Protein AF-A0A3B9Y5R6-F1 (afdb_monomer_lite)

Sequence (104 aa):
KRDHSPDLDHIASVRCGVLTGGRGLIADPIEQKRHANNSVEAQFSMPFGAAVALVTGHAGLSVFTEAWLQNADVRRLMQKVECYSSPELDDHYPAEWRASASIV

Foldseek 3Di:
DDPDQDDLVPFQAKEKEFAPVLCCQAPPPPVQLLQQDALVSLVRHPLLQVQQCNVPVDGDSVCSDPCSNPDPSSSVSSVRYHYDYDCVQHVCPPVDGDMDMDTD

pLDDT: mean 94.69, std 6.48, range [51.78, 98.44]

Radius of gyration: 13.37 Å; chains: 1; bounding box: 30×27×35 Å

Structure (mmCIF, N/CA/C/O backbone):
data_AF-A0A3B9Y5R6-F1
#
_entry.id   AF-A0A3B9Y5R6-F1
#
loop_
_atom_site.group_PDB
_atom_site.id
_atom_site.type_symbol
_atom_site.label_atom_id
_atom_site.label_alt_id
_atom_site.label_comp_id
_atom_site.label_asym_id
_atom_site.label_entity_id
_atom_site.label_seq_id
_atom_site.pdbx_PDB_ins_code
_atom_site.Cartn_x
_atom_site.Cartn_y
_atom_site.Cartn_z
_atom_site.occupancy
_atom_site.B_iso_or_equiv
_atom_site.auth_seq_id
_atom_site.auth_comp_id
_atom_site.auth_asym_id
_atom_site.auth_atom_id
_atom_site.pdbx_PDB_model_num
ATOM 1 N N . LYS A 1 1 ? -15.038 2.735 -7.199 1.00 51.78 1 LYS A N 1
ATOM 2 C CA . LYS A 1 1 ? -16.244 2.156 -6.556 1.00 51.78 1 LYS A CA 1
ATOM 3 C C . LYS A 1 1 ? -15.788 0.869 -5.876 1.00 51.78 1 LYS A C 1
ATOM 5 O O . LYS A 1 1 ? -14.934 0.212 -6.452 1.00 51.78 1 LYS A O 1
ATOM 10 N N . ARG A 1 2 ? -16.206 0.583 -4.637 1.00 68.12 2 ARG A N 1
ATOM 11 C CA . ARG A 1 2 ? -15.763 -0.624 -3.923 1.00 68.12 2 ARG A CA 1
ATOM 12 C C . ARG A 1 2 ? -16.697 -1.771 -4.297 1.00 68.12 2 ARG A C 1
ATOM 14 O O . ARG A 1 2 ? -17.840 -1.776 -3.855 1.00 68.12 2 ARG A O 1
ATOM 21 N N . ASP A 1 3 ? -16.217 -2.690 -5.126 1.00 72.62 3 ASP A N 1
ATOM 22 C CA . ASP A 1 3 ? -17.042 -3.792 -5.641 1.00 72.62 3 ASP A CA 1
ATOM 23 C C . ASP A 1 3 ? -17.173 -4.940 -4.626 1.00 72.62 3 ASP A C 1
ATOM 25 O O . ASP A 1 3 ? -18.147 -5.685 -4.654 1.00 72.62 3 ASP A O 1
ATOM 29 N N . HIS A 1 4 ? -16.232 -5.034 -3.679 1.00 76.81 4 HIS A N 1
ATOM 30 C CA . HIS A 1 4 ? -16.188 -6.071 -2.648 1.00 76.81 4 HIS A CA 1
ATOM 31 C C . HIS A 1 4 ? -15.852 -5.468 -1.281 1.00 76.81 4 HIS A C 1
ATOM 33 O O . HIS A 1 4 ? -15.009 -4.578 -1.176 1.00 76.81 4 HIS A O 1
ATOM 39 N N . SER A 1 5 ? -16.501 -5.959 -0.224 1.00 80.38 5 SER A N 1
ATOM 40 C CA . SER A 1 5 ? -16.209 -5.587 1.167 1.00 80.38 5 SER A CA 1
ATOM 41 C C . SER A 1 5 ? -15.689 -6.824 1.901 1.00 80.38 5 SER A C 1
ATOM 43 O O . SER A 1 5 ? -16.509 -7.571 2.432 1.00 80.38 5 SER A O 1
ATOM 45 N N . PRO A 1 6 ? -14.374 -7.103 1.853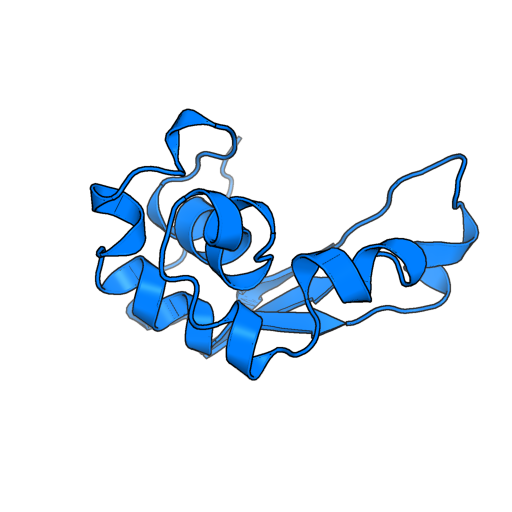 1.00 84.12 6 PRO A N 1
ATOM 46 C CA . PRO A 1 6 ? -13.818 -8.292 2.484 1.00 84.12 6 PRO A CA 1
ATOM 47 C C . PRO A 1 6 ? -13.980 -8.216 4.003 1.00 84.12 6 PRO A C 1
ATOM 49 O O . PRO A 1 6 ? -13.830 -7.148 4.599 1.00 84.12 6 PRO A O 1
ATOM 52 N N . ASP A 1 7 ? -14.272 -9.359 4.614 1.00 91.44 7 ASP A N 1
ATOM 53 C CA . ASP A 1 7 ? -14.211 -9.515 6.062 1.00 91.44 7 ASP A CA 1
ATOM 54 C C . ASP A 1 7 ? -12.742 -9.495 6.502 1.00 91.44 7 ASP A C 1
ATOM 56 O O . ASP A 1 7 ? -11.945 -10.335 6.077 1.00 91.44 7 ASP A O 1
ATOM 60 N N . LEU A 1 8 ? -12.377 -8.517 7.333 1.00 93.44 8 LEU A N 1
ATOM 61 C CA . LEU A 1 8 ? -10.997 -8.293 7.769 1.00 93.44 8 LEU A CA 1
ATOM 62 C C . LEU A 1 8 ? -10.442 -9.468 8.585 1.00 93.44 8 LEU A C 1
ATOM 64 O O . LEU A 1 8 ? -9.220 -9.656 8.662 1.00 93.44 8 LEU A O 1
ATOM 68 N N . ASP A 1 9 ? -11.311 -10.267 9.200 1.00 93.62 9 ASP A N 1
ATOM 69 C CA . ASP A 1 9 ? -10.904 -11.410 10.015 1.00 93.62 9 ASP A CA 1
ATOM 70 C C . ASP A 1 9 ? -10.537 -12.630 9.170 1.00 93.62 9 ASP A C 1
ATOM 72 O O . ASP A 1 9 ? -9.706 -13.437 9.589 1.00 93.62 9 ASP A O 1
ATOM 76 N N . HIS A 1 10 ? -11.035 -12.694 7.934 1.00 94.81 10 HIS A N 1
ATOM 77 C CA . HIS A 1 10 ? -10.733 -13.761 6.981 1.00 94.81 10 HIS A CA 1
ATOM 78 C C . HIS A 1 10 ? -9.593 -13.437 6.011 1.00 94.81 10 HIS A C 1
ATOM 80 O O . HIS A 1 10 ? -9.246 -14.278 5.190 1.00 94.81 10 HIS A O 1
ATOM 86 N N . ILE A 1 11 ? -8.971 -12.260 6.115 1.00 96.19 11 ILE A N 1
ATOM 87 C CA . ILE A 1 11 ? -7.788 -11.926 5.311 1.00 96.19 11 ILE A CA 1
ATOM 88 C C . ILE A 1 11 ? -6.589 -12.724 5.827 1.00 96.19 11 ILE A C 1
ATOM 90 O O . ILE A 1 11 ? -6.127 -12.481 6.946 1.00 96.19 11 ILE A O 1
ATOM 94 N N . ALA A 1 12 ? -6.050 -13.636 5.022 1.00 96.31 12 ALA A N 1
ATOM 95 C CA . ALA A 1 12 ? -4.825 -14.363 5.333 1.00 96.31 12 ALA A CA 1
ATOM 96 C C . ALA A 1 12 ? -3.584 -13.553 4.934 1.00 96.31 12 ALA A C 1
ATOM 98 O O . ALA A 1 12 ? -2.646 -13.441 5.724 1.00 96.31 12 ALA A O 1
ATOM 99 N N . SER A 1 13 ? -3.593 -12.948 3.741 1.00 97.06 13 SER A N 1
ATOM 100 C CA . SER A 1 13 ? -2.477 -12.143 3.226 1.00 97.06 13 SER A CA 1
ATOM 101 C C . SER A 1 13 ? -2.949 -11.040 2.277 1.00 97.06 13 SER A C 1
ATOM 103 O O . SER A 1 13 ? -3.972 -11.166 1.604 1.00 97.06 13 SER A O 1
ATOM 105 N N . VAL A 1 14 ? -2.183 -9.951 2.213 1.00 97.94 14 VAL A N 1
ATOM 106 C CA . VAL A 1 14 ? -2.371 -8.851 1.261 1.00 97.94 14 VAL A CA 1
ATOM 107 C C . VAL A 1 14 ? -1.084 -8.694 0.463 1.00 97.94 14 VAL A C 1
ATOM 109 O O . VAL A 1 14 ? -0.046 -8.345 1.019 1.00 97.94 14 VAL A O 1
ATOM 112 N N . ARG A 1 15 ? -1.132 -8.930 -0.849 1.00 97.94 15 ARG A N 1
ATOM 113 C CA . ARG A 1 15 ? 0.048 -8.840 -1.720 1.00 97.94 15 ARG A CA 1
ATOM 114 C C . ARG A 1 15 ? -0.016 -7.581 -2.568 1.00 97.94 15 ARG A C 1
ATOM 116 O O . ARG A 1 15 ? -0.940 -7.427 -3.367 1.00 97.94 15 ARG A O 1
ATOM 123 N N . CYS A 1 16 ? 0.991 -6.728 -2.423 1.00 98.31 16 CYS A N 1
ATOM 124 C CA . CYS A 1 16 ? 1.125 -5.451 -3.113 1.00 98.31 16 CYS A CA 1
ATOM 125 C C . CYS A 1 16 ? 2.304 -5.496 -4.094 1.00 98.31 16 CYS A C 1
ATOM 127 O O . CYS A 1 16 ? 3.456 -5.638 -3.685 1.00 98.31 16 CYS A O 1
ATOM 129 N N . GLY A 1 17 ? 2.024 -5.360 -5.387 1.00 98.06 17 GLY A N 1
ATOM 130 C CA . GLY A 1 17 ? 3.041 -5.164 -6.414 1.00 98.06 17 GLY A CA 1
ATOM 131 C C . GLY A 1 17 ? 3.434 -3.694 -6.498 1.00 98.06 17 GLY A C 1
ATOM 132 O O . GLY A 1 17 ? 2.574 -2.843 -6.729 1.00 98.06 17 GLY A O 1
ATOM 133 N N . VAL A 1 18 ? 4.720 -3.403 -6.319 1.00 97.94 18 VAL A N 1
ATOM 134 C CA . VAL A 1 18 ? 5.303 -2.056 -6.378 1.00 97.94 18 VAL A CA 1
ATOM 135 C C . VAL A 1 18 ? 6.460 -2.022 -7.376 1.00 97.94 18 VAL A C 1
ATOM 137 O O . VAL A 1 18 ? 7.168 -3.016 -7.540 1.00 97.94 18 VAL A O 1
ATOM 140 N N . LEU A 1 19 ? 6.683 -0.872 -8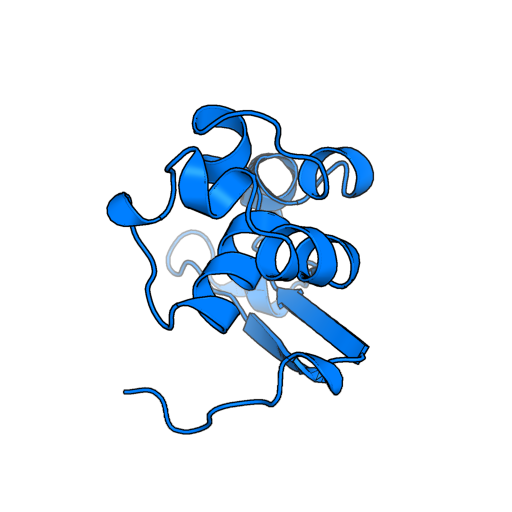.013 1.00 98.00 19 LEU A N 1
ATOM 141 C CA . LEU A 1 19 ? 7.837 -0.653 -8.892 1.00 98.00 19 LEU A CA 1
ATOM 142 C C . LEU A 1 19 ? 9.156 -0.870 -8.146 1.00 98.00 19 LEU A C 1
ATOM 144 O O . LEU A 1 19 ? 9.310 -0.401 -7.011 1.00 98.00 19 LEU A O 1
ATOM 148 N N . THR A 1 20 ? 10.141 -1.475 -8.810 1.00 97.38 20 THR A N 1
ATOM 149 C CA . THR A 1 20 ? 11.461 -1.728 -8.209 1.00 97.38 20 THR A CA 1
ATOM 150 C C . THR A 1 20 ? 12.116 -0.426 -7.739 1.00 97.38 20 THR A C 1
ATOM 152 O O . THR A 1 20 ? 12.637 -0.358 -6.625 1.00 97.38 20 THR A O 1
ATOM 155 N N . GLY A 1 21 ? 12.012 0.648 -8.531 1.00 95.06 21 GLY A N 1
ATOM 156 C CA . GLY A 1 21 ? 12.586 1.959 -8.198 1.00 95.06 21 GLY A CA 1
ATOM 157 C C . GLY A 1 21 ? 11.980 2.633 -6.957 1.00 95.06 21 GLY A C 1
ATOM 158 O O . GLY A 1 21 ? 12.649 3.437 -6.313 1.00 95.06 21 GLY A O 1
ATOM 159 N N . GLY A 1 22 ? 10.738 2.297 -6.591 1.00 94.25 22 GLY A N 1
ATOM 160 C CA . GLY A 1 22 ? 10.055 2.835 -5.407 1.00 94.25 22 GLY A CA 1
ATOM 161 C C . GLY A 1 22 ? 10.119 1.920 -4.182 1.00 94.25 22 GLY A C 1
ATOM 162 O O . GLY A 1 22 ? 9.790 2.343 -3.072 1.00 94.25 22 GLY A O 1
ATOM 163 N N . ARG A 1 23 ? 10.550 0.668 -4.354 1.00 96.44 23 ARG A N 1
ATOM 164 C CA . ARG A 1 23 ? 10.453 -0.376 -3.329 1.00 96.44 23 ARG A CA 1
ATOM 165 C C . ARG A 1 23 ? 11.214 -0.029 -2.047 1.00 96.44 23 ARG A C 1
ATOM 167 O O . ARG A 1 23 ? 10.655 -0.140 -0.956 1.00 96.44 23 ARG A O 1
ATOM 174 N N . GLY A 1 24 ? 12.438 0.481 -2.170 1.00 96.75 24 GLY A N 1
ATOM 175 C CA . GLY A 1 24 ? 13.246 0.900 -1.017 1.00 96.75 24 GLY A CA 1
ATOM 176 C C . GLY A 1 24 ? 12.629 2.046 -0.209 1.00 96.75 24 GLY A C 1
ATOM 177 O O . GLY A 1 24 ? 12.932 2.212 0.967 1.00 96.75 24 GLY A O 1
ATOM 178 N N . LEU A 1 25 ? 11.733 2.829 -0.816 1.00 97.06 25 LEU A N 1
ATOM 179 C CA . LEU A 1 25 ? 11.093 3.951 -0.144 1.00 97.06 25 LEU A CA 1
ATOM 180 C C . LEU A 1 25 ? 9.901 3.506 0.707 1.00 97.06 25 LEU A C 1
ATOM 182 O O . LEU A 1 25 ? 9.729 4.026 1.807 1.00 97.06 25 LEU A O 1
ATOM 186 N N . ILE A 1 26 ? 9.093 2.555 0.225 1.00 97.56 26 ILE A N 1
ATOM 187 C CA . ILE A 1 26 ? 7.789 2.230 0.836 1.00 97.56 26 ILE A CA 1
ATOM 188 C C . ILE A 1 26 ? 7.644 0.793 1.347 1.00 97.56 26 ILE A C 1
ATOM 190 O O . ILE A 1 26 ? 6.764 0.538 2.167 1.00 97.56 26 ILE A O 1
ATOM 194 N N . ALA A 1 27 ? 8.475 -0.140 0.882 1.00 97.75 27 ALA A N 1
ATOM 195 C CA . ALA A 1 27 ? 8.306 -1.574 1.123 1.00 97.75 27 ALA A CA 1
ATOM 196 C C . ALA A 1 27 ? 9.478 -2.211 1.880 1.00 97.75 27 ALA A C 1
ATOM 198 O O . ALA A 1 27 ? 9.236 -3.069 2.723 1.00 97.75 27 ALA A O 1
ATOM 199 N N . ASP A 1 28 ? 10.715 -1.771 1.638 1.00 97.19 28 ASP A N 1
ATOM 200 C CA . ASP A 1 28 ? 11.893 -2.330 2.306 1.00 97.19 28 ASP A CA 1
ATOM 201 C C . ASP A 1 28 ? 12.483 -1.370 3.365 1.00 97.19 28 ASP A C 1
ATOM 203 O O . ASP A 1 28 ? 12.420 -0.150 3.194 1.00 97.19 28 ASP A O 1
ATOM 207 N N . PRO A 1 29 ? 13.083 -1.897 4.449 1.00 97.38 29 PRO A N 1
ATOM 208 C CA . PRO A 1 29 ? 12.957 -3.279 4.915 1.00 97.38 29 PRO A CA 1
ATOM 209 C C . PRO A 1 29 ? 11.541 -3.544 5.456 1.00 97.38 29 PRO A C 1
ATOM 211 O O . PRO A 1 29 ? 11.015 -2.757 6.246 1.00 97.38 29 PRO A O 1
ATOM 214 N N . ILE A 1 30 ? 10.931 -4.666 5.051 1.00 96.62 30 ILE A N 1
ATOM 215 C CA . ILE A 1 30 ? 9.506 -4.939 5.314 1.00 96.62 30 ILE A CA 1
ATOM 216 C C . ILE A 1 30 ? 9.157 -4.926 6.803 1.00 96.62 30 ILE A C 1
ATOM 218 O O . ILE A 1 30 ? 8.137 -4.354 7.181 1.00 96.62 30 ILE A O 1
ATOM 222 N N . GLU A 1 31 ? 10.039 -5.447 7.656 1.00 95.50 31 GLU A N 1
ATOM 223 C CA . GLU A 1 31 ? 9.846 -5.446 9.109 1.00 95.50 31 GLU A CA 1
ATOM 224 C C . GLU A 1 31 ? 9.684 -4.024 9.662 1.00 95.50 31 GLU A C 1
ATOM 226 O O . GLU A 1 31 ? 8.785 -3.760 10.453 1.00 95.50 31 GLU A O 1
ATOM 231 N N . GLN A 1 32 ? 10.467 -3.056 9.176 1.00 96.75 32 GLN A N 1
ATOM 232 C CA . GLN A 1 32 ? 10.313 -1.661 9.593 1.00 96.75 32 GLN A CA 1
ATOM 233 C C . GLN A 1 32 ? 9.036 -1.043 9.018 1.00 96.75 32 GLN A C 1
ATOM 235 O O . GLN A 1 32 ? 8.318 -0.326 9.713 1.00 96.75 32 GLN A O 1
ATOM 240 N N . LYS A 1 33 ? 8.718 -1.332 7.751 1.00 97.81 33 LYS A N 1
ATOM 241 C CA . LYS A 1 33 ? 7.527 -0.776 7.094 1.00 97.81 33 LYS A CA 1
ATOM 242 C C . LYS A 1 33 ? 6.225 -1.281 7.719 1.00 97.81 33 LYS A C 1
ATOM 244 O O . LYS A 1 33 ? 5.235 -0.551 7.706 1.00 97.81 33 LYS A O 1
ATOM 249 N N . ARG A 1 34 ? 6.227 -2.468 8.330 1.00 98.06 34 ARG A N 1
ATOM 250 C CA . ARG A 1 34 ? 5.113 -3.017 9.125 1.00 98.06 34 ARG A CA 1
ATOM 251 C C . ARG A 1 34 ? 4.947 -2.372 10.506 1.00 98.06 34 ARG A C 1
ATOM 253 O O . ARG A 1 34 ? 3.940 -2.622 11.168 1.00 98.06 34 ARG A O 1
ATOM 260 N N . HIS A 1 35 ? 5.877 -1.518 10.927 1.00 96.62 35 HIS A N 1
ATOM 261 C CA . HIS A 1 35 ? 5.877 -0.863 12.236 1.00 96.62 35 HIS A CA 1
ATOM 262 C C . HIS A 1 35 ? 6.048 0.658 12.121 1.00 96.62 35 HIS A C 1
ATOM 264 O O . HIS A 1 35 ? 6.899 1.233 12.790 1.00 96.62 35 HIS A O 1
ATOM 270 N N . ALA A 1 36 ? 5.243 1.320 11.283 1.00 94.62 36 ALA A N 1
ATOM 271 C CA . ALA A 1 36 ? 5.203 2.783 11.234 1.00 94.62 36 ALA A CA 1
ATOM 272 C C . ALA A 1 36 ? 4.692 3.367 12.569 1.00 94.62 36 ALA A C 1
ATOM 274 O O . ALA A 1 36 ? 3.620 2.984 13.039 1.00 94.62 36 ALA A O 1
ATOM 275 N N . ASN A 1 37 ? 5.449 4.294 13.162 1.00 93.12 37 ASN A N 1
ATOM 276 C CA . ASN A 1 37 ? 5.198 4.857 14.499 1.00 93.12 37 ASN A CA 1
ATOM 277 C C . ASN A 1 37 ? 4.815 6.339 14.485 1.00 93.12 37 ASN A C 1
ATOM 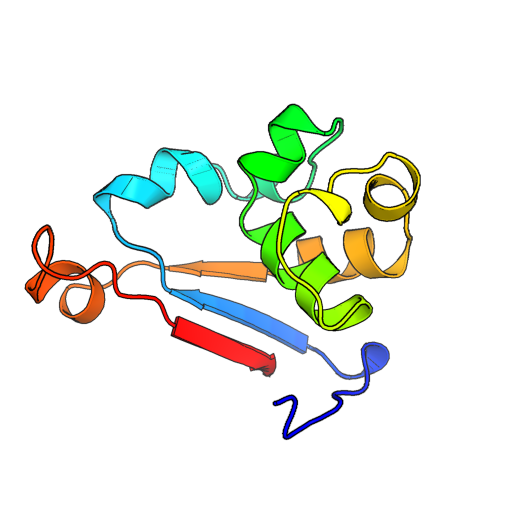279 O O . ASN A 1 37 ? 4.526 6.906 15.535 1.00 93.12 37 ASN A O 1
ATOM 283 N N . ASN A 1 38 ? 4.804 6.981 13.317 1.00 95.62 38 ASN A N 1
ATOM 284 C CA . ASN A 1 38 ? 4.321 8.349 13.149 1.00 95.62 38 ASN A CA 1
ATOM 285 C C . ASN A 1 38 ? 3.756 8.568 11.736 1.00 95.62 38 ASN A C 1
ATOM 287 O O . ASN A 1 38 ? 3.952 7.752 10.833 1.00 95.62 38 ASN A O 1
ATOM 291 N N . SER A 1 39 ? 3.080 9.701 11.525 1.00 94.62 39 SER A N 1
ATOM 292 C CA . SER A 1 39 ? 2.464 10.048 10.237 1.00 94.62 39 SER A CA 1
ATOM 293 C C . SER A 1 39 ? 3.452 10.143 9.069 1.00 94.62 39 SER A C 1
ATOM 295 O O . SER A 1 39 ? 3.051 9.937 7.925 1.00 94.62 39 SER A O 1
ATOM 297 N N . VAL A 1 40 ? 4.728 10.467 9.308 1.00 95.19 40 VAL A N 1
ATOM 298 C CA . VAL A 1 40 ? 5.743 10.522 8.240 1.00 95.19 40 VAL A CA 1
ATOM 299 C C . VAL A 1 40 ? 6.129 9.108 7.820 1.00 95.19 40 VAL A C 1
ATOM 301 O O . VAL A 1 40 ? 6.081 8.785 6.638 1.00 95.19 40 VAL A O 1
ATOM 304 N N . GLU A 1 41 ? 6.424 8.230 8.776 1.00 97.00 41 GLU A N 1
ATOM 305 C CA . GLU A 1 41 ? 6.693 6.814 8.508 1.00 97.00 41 GLU A CA 1
ATOM 306 C C . GLU A 1 41 ? 5.510 6.126 7.816 1.00 97.00 41 GLU A C 1
ATOM 308 O O . GLU A 1 41 ? 5.711 5.334 6.897 1.00 97.00 41 GLU A O 1
ATOM 313 N N . ALA A 1 42 ? 4.280 6.471 8.205 1.00 97.12 42 ALA A N 1
ATOM 314 C CA . ALA A 1 42 ? 3.059 5.936 7.612 1.00 97.12 42 ALA A CA 1
ATOM 315 C C . ALA A 1 42 ? 2.904 6.309 6.125 1.00 97.12 42 ALA A C 1
ATOM 317 O O . ALA A 1 42 ? 2.491 5.473 5.323 1.00 97.12 42 ALA A O 1
ATOM 318 N N . GLN A 1 43 ? 3.287 7.531 5.734 1.00 96.69 43 GLN A N 1
ATOM 319 C CA . GLN A 1 43 ? 3.292 7.967 4.328 1.00 96.69 43 GLN A CA 1
ATOM 320 C C . GLN A 1 43 ? 4.281 7.175 3.467 1.00 96.69 43 GLN A C 1
ATOM 322 O O . GLN A 1 43 ? 4.053 6.988 2.274 1.00 96.69 43 GLN A O 1
ATOM 327 N N . PHE A 1 44 ? 5.354 6.671 4.077 1.00 97.06 44 PHE A N 1
ATOM 328 C CA . PHE A 1 44 ? 6.369 5.849 3.424 1.00 97.06 44 PHE A CA 1
ATOM 329 C C . PHE A 1 44 ? 6.255 4.372 3.819 1.00 97.06 44 PHE A C 1
ATOM 331 O O . PHE A 1 44 ? 7.265 3.674 3.901 1.00 97.06 44 PHE A O 1
ATOM 338 N N . SER A 1 45 ? 5.038 3.890 4.076 1.00 98.12 45 SER A N 1
ATOM 339 C CA . SER A 1 45 ? 4.750 2.498 4.415 1.00 98.12 45 SER A CA 1
ATOM 340 C C . SER A 1 45 ? 3.631 1.962 3.525 1.00 98.12 45 SER A C 1
ATOM 342 O O . SER A 1 45 ? 2.451 2.269 3.708 1.00 98.12 45 SER A O 1
ATOM 344 N N . MET A 1 46 ? 3.997 1.107 2.568 1.00 98.12 46 MET A N 1
ATOM 345 C CA . MET A 1 46 ? 3.022 0.354 1.781 1.00 98.12 46 MET A CA 1
ATOM 346 C C . MET A 1 46 ? 2.141 -0.547 2.670 1.00 98.12 46 MET A C 1
ATOM 348 O O . MET A 1 46 ? 0.930 -0.574 2.437 1.00 98.12 46 MET A O 1
ATOM 352 N N . PRO A 1 47 ? 2.666 -1.216 3.725 1.00 98.44 47 PRO A N 1
ATOM 353 C CA . PRO A 1 47 ? 1.834 -1.921 4.699 1.00 98.44 47 PRO A CA 1
ATOM 354 C C . PRO A 1 47 ? 0.745 -1.055 5.333 1.00 98.44 47 PRO A C 1
ATOM 356 O O . PRO A 1 47 ? -0.409 -1.478 5.382 1.00 98.44 47 PRO A O 1
ATOM 359 N N . PHE A 1 48 ? 1.081 0.159 5.783 1.00 98.38 48 PHE A N 1
ATOM 360 C CA . PHE A 1 48 ? 0.096 1.076 6.355 1.00 98.38 48 PHE A CA 1
ATOM 361 C C . PHE A 1 48 ? -0.943 1.488 5.310 1.00 98.38 48 PHE A C 1
ATOM 363 O O . PHE A 1 48 ? -2.142 1.385 5.564 1.00 98.38 48 PHE A O 1
ATOM 370 N N . GLY A 1 49 ? -0.491 1.896 4.119 1.00 97.62 49 GLY A N 1
ATOM 371 C CA . GLY A 1 49 ? -1.367 2.328 3.030 1.00 97.62 49 GLY A CA 1
ATOM 372 C C . GLY A 1 49 ? -2.380 1.258 2.613 1.00 97.62 49 GLY A C 1
ATOM 373 O O . GLY A 1 49 ? -3.566 1.552 2.482 1.00 97.62 49 GLY A O 1
ATOM 374 N N . ALA A 1 50 ? -1.940 0.005 2.465 1.00 97.44 50 ALA A N 1
ATOM 375 C CA . ALA A 1 50 ? -2.827 -1.110 2.141 1.00 97.44 50 ALA A CA 1
ATOM 376 C C . ALA A 1 50 ? -3.819 -1.402 3.280 1.00 97.44 50 ALA A C 1
ATOM 378 O O . ALA A 1 50 ? -5.021 -1.517 3.041 1.00 97.44 50 ALA A O 1
ATOM 379 N N . ALA A 1 51 ? -3.334 -1.477 4.522 1.00 97.81 51 ALA A N 1
ATOM 380 C CA . ALA A 1 51 ? -4.162 -1.782 5.683 1.00 97.81 51 ALA A CA 1
ATOM 381 C C . ALA A 1 51 ? -5.247 -0.720 5.922 1.00 97.81 51 ALA A C 1
ATOM 383 O O . ALA A 1 51 ? -6.423 -1.053 6.075 1.00 97.81 51 ALA A O 1
ATOM 384 N N . VAL A 1 52 ? -4.884 0.565 5.897 1.00 97.38 52 VAL A N 1
ATOM 385 C CA . VAL A 1 52 ? -5.846 1.650 6.128 1.00 97.38 52 VAL A CA 1
ATOM 386 C C . VAL A 1 52 ? -6.851 1.770 4.984 1.00 97.38 52 VAL A C 1
ATOM 388 O O . VAL A 1 52 ? -8.025 2.043 5.235 1.00 97.38 52 VAL A O 1
ATOM 391 N N . ALA A 1 53 ? -6.447 1.483 3.743 1.00 95.88 53 ALA A N 1
ATOM 392 C CA . ALA A 1 53 ? -7.365 1.443 2.609 1.00 95.88 53 ALA A CA 1
ATOM 393 C C . ALA A 1 53 ? -8.388 0.302 2.728 1.00 95.88 53 ALA A C 1
ATOM 395 O O . ALA A 1 53 ? -9.554 0.498 2.387 1.00 95.88 53 ALA A O 1
ATOM 396 N N . LEU A 1 54 ? -7.996 -0.863 3.258 1.00 95.56 54 LEU A N 1
ATOM 397 C CA . LEU A 1 54 ? -8.920 -1.975 3.510 1.00 95.56 54 LEU A CA 1
ATOM 398 C C . LEU A 1 54 ? -9.946 -1.639 4.595 1.00 95.56 54 LEU A C 1
ATOM 400 O O . LEU A 1 54 ? -11.140 -1.869 4.403 1.00 95.56 54 LEU A O 1
ATOM 404 N N . VAL A 1 55 ? -9.491 -1.050 5.703 1.00 95.50 55 VAL A N 1
ATOM 405 C CA . VAL A 1 55 ? -10.357 -0.689 6.835 1.00 95.50 55 VAL A CA 1
ATOM 406 C C . VAL A 1 55 ? -11.317 0.439 6.459 1.00 95.50 55 VAL A C 1
ATOM 408 O O . VAL A 1 55 ? -12.512 0.375 6.744 1.00 95.50 55 VAL A O 1
ATOM 411 N N . THR A 1 56 ? -10.811 1.481 5.800 1.00 93.62 56 THR A N 1
ATOM 412 C CA . THR A 1 56 ? -11.576 2.717 5.584 1.00 93.62 56 THR A CA 1
ATOM 413 C C . THR A 1 56 ? -12.256 2.784 4.225 1.00 93.62 56 THR A C 1
ATOM 415 O O . THR A 1 56 ? -13.218 3.531 4.066 1.00 93.62 56 THR A O 1
ATOM 418 N N . GLY A 1 57 ? -11.759 2.059 3.220 1.00 93.00 57 GLY A N 1
ATOM 419 C CA . GLY A 1 57 ? -12.125 2.275 1.819 1.00 93.00 57 GLY A CA 1
ATOM 420 C C . GLY A 1 57 ? -11.616 3.599 1.234 1.00 93.00 57 GLY A C 1
ATOM 421 O O . GLY A 1 57 ? -12.051 3.973 0.146 1.00 93.00 57 GLY A O 1
ATOM 422 N N . HIS A 1 58 ? -10.730 4.313 1.937 1.00 89.81 58 HIS A N 1
ATOM 423 C CA . HIS A 1 58 ? -10.192 5.612 1.540 1.00 89.81 58 HIS A CA 1
ATOM 424 C C . HIS A 1 58 ? -8.669 5.557 1.384 1.00 89.81 58 HIS A C 1
ATOM 426 O O . HIS A 1 58 ? -7.974 4.824 2.082 1.00 89.81 58 HIS A O 1
ATOM 432 N N . ALA A 1 59 ? -8.154 6.389 0.484 1.00 85.75 59 ALA A N 1
ATOM 433 C CA . ALA A 1 59 ? -6.733 6.663 0.323 1.00 85.75 59 ALA A CA 1
ATOM 434 C C . ALA A 1 59 ? -6.526 8.183 0.245 1.00 85.75 59 ALA A C 1
ATOM 436 O O . ALA A 1 59 ? -7.410 8.904 -0.217 1.00 85.75 59 ALA A O 1
ATOM 437 N N . GLY A 1 60 ? -5.368 8.669 0.690 1.00 89.06 60 GLY A N 1
ATOM 438 C CA . GLY A 1 60 ? -5.013 10.092 0.674 1.00 89.06 60 GLY A CA 1
ATOM 439 C C . GLY A 1 60 ? -4.657 10.638 2.054 1.00 89.06 60 GLY A C 1
ATOM 440 O O . GLY A 1 60 ? -4.683 9.917 3.044 1.00 89.06 60 GLY A O 1
ATOM 441 N N . LEU A 1 61 ? -4.319 11.928 2.131 1.00 91.38 61 LEU A N 1
ATOM 442 C CA . LEU A 1 61 ? -3.694 12.513 3.326 1.00 91.38 61 LEU A CA 1
ATOM 443 C C . LEU A 1 61 ? -4.527 12.403 4.614 1.00 91.38 61 LEU A C 1
ATOM 445 O O . LEU A 1 61 ? -3.962 12.365 5.705 1.00 91.38 61 LEU A O 1
ATOM 449 N N . SER A 1 62 ? -5.854 12.301 4.504 1.00 93.31 62 SER A N 1
ATOM 450 C CA . SER A 1 62 ? -6.762 12.188 5.652 1.00 93.31 62 SER A CA 1
ATOM 451 C C . SER A 1 62 ? -6.570 10.913 6.478 1.00 93.31 62 SER A C 1
ATOM 453 O O . SER A 1 62 ? -7.081 10.841 7.594 1.00 93.31 62 SER A O 1
ATOM 455 N N . VAL A 1 63 ? -5.870 9.903 5.950 1.00 94.81 63 VAL A N 1
ATOM 456 C CA . VAL A 1 63 ? -5.649 8.628 6.648 1.00 94.81 63 VAL A CA 1
ATOM 457 C C . VAL A 1 63 ? -4.387 8.626 7.520 1.00 94.81 63 VAL A C 1
ATOM 459 O O . VAL A 1 63 ? -4.256 7.760 8.376 1.00 94.81 6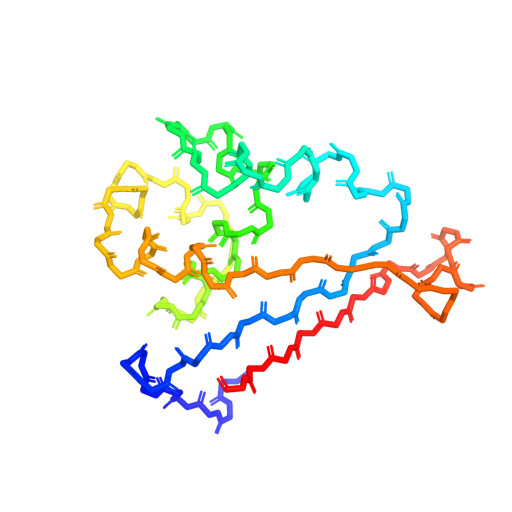3 VAL A O 1
ATOM 462 N N . PHE A 1 64 ? -3.479 9.599 7.372 1.00 94.81 64 PHE A N 1
ATOM 463 C CA . PHE A 1 64 ? -2.221 9.669 8.138 1.00 94.81 64 PHE A CA 1
ATOM 464 C C . PHE A 1 64 ? -2.389 10.378 9.489 1.00 94.81 64 PHE A C 1
ATOM 466 O O . PHE A 1 64 ? -1.648 11.304 9.829 1.00 94.81 64 PHE A O 1
ATOM 473 N N . THR A 1 65 ? -3.383 9.951 10.263 1.00 94.94 65 THR A N 1
ATOM 474 C CA . THR A 1 65 ? -3.673 10.479 11.600 1.00 94.94 65 THR A CA 1
ATOM 475 C C . THR A 1 65 ? -3.237 9.496 12.680 1.00 94.94 65 THR A C 1
ATOM 477 O O . THR A 1 65 ? -3.203 8.286 12.453 1.00 94.94 65 THR A O 1
ATOM 480 N N . GLU A 1 66 ? -2.973 10.006 13.885 1.00 94.75 66 GLU A N 1
ATOM 481 C CA . GLU A 1 66 ? -2.642 9.170 15.048 1.00 94.75 66 GLU A CA 1
ATOM 482 C C . GLU A 1 66 ? -3.728 8.115 15.323 1.00 94.75 66 GLU A C 1
ATOM 484 O O . GLU A 1 66 ? -3.431 6.970 15.651 1.00 94.75 66 GLU A O 1
ATOM 489 N N . ALA A 1 67 ? -5.000 8.469 15.110 1.00 96.00 67 ALA A N 1
ATOM 490 C CA . ALA A 1 67 ? -6.123 7.558 15.310 1.00 96.00 67 ALA A CA 1
ATOM 491 C C . ALA A 1 67 ? -6.043 6.312 14.410 1.00 96.00 67 ALA A C 1
ATOM 493 O O . ALA A 1 67 ? -6.288 5.202 14.880 1.00 96.00 67 ALA A O 1
ATOM 494 N N . TRP A 1 68 ? -5.680 6.475 13.133 1.00 97.12 68 TRP A N 1
ATOM 495 C CA . TRP A 1 68 ? -5.515 5.343 12.214 1.00 97.12 68 TRP A CA 1
ATOM 496 C C . TRP A 1 68 ? -4.207 4.594 12.435 1.00 97.12 68 TRP A C 1
ATOM 498 O O . TRP A 1 68 ? -4.173 3.375 12.292 1.00 97.12 68 TRP A O 1
ATOM 508 N N . LEU A 1 69 ? -3.154 5.301 12.838 1.00 95.81 69 LEU A N 1
ATOM 509 C CA . LEU A 1 69 ? -1.869 4.705 13.184 1.00 95.81 69 LEU A CA 1
ATOM 510 C C . LEU A 1 69 ? -1.970 3.739 14.375 1.00 95.81 69 LEU A C 1
ATOM 512 O O . LEU A 1 69 ? -1.370 2.665 14.357 1.00 95.81 69 LEU A O 1
ATOM 516 N N . GLN A 1 70 ? -2.775 4.093 15.382 1.00 96.06 70 GLN A N 1
ATOM 517 C CA . GLN A 1 70 ? -3.007 3.268 16.572 1.00 96.06 70 GLN A CA 1
ATOM 518 C C . GLN A 1 70 ? -4.177 2.285 16.428 1.00 96.06 70 GLN A C 1
ATOM 520 O O . GLN A 1 70 ? -4.431 1.494 17.338 1.00 96.06 70 GLN A O 1
ATOM 525 N N . ASN A 1 71 ? -4.897 2.300 15.303 1.00 97.69 71 ASN A N 1
ATOM 526 C CA . ASN A 1 71 ? -6.042 1.421 15.098 1.00 97.69 71 ASN A CA 1
ATOM 527 C C . ASN A 1 71 ? -5.607 -0.058 15.055 1.00 97.69 71 ASN A C 1
ATOM 529 O O . ASN A 1 71 ? -4.723 -0.443 14.288 1.00 97.69 71 ASN A O 1
ATOM 533 N N . ALA A 1 72 ? -6.254 -0.898 15.867 1.00 97.50 72 ALA A N 1
ATOM 534 C CA . ALA A 1 72 ? -5.869 -2.299 16.032 1.00 97.50 72 ALA A CA 1
ATOM 535 C C . ALA A 1 72 ? -5.992 -3.117 14.736 1.00 97.50 72 ALA A C 1
ATOM 537 O O . ALA A 1 72 ? -5.104 -3.919 14.444 1.00 97.50 72 ALA A O 1
ATOM 538 N N . ASP A 1 73 ? -7.035 -2.889 13.933 1.00 97.62 73 ASP A N 1
ATOM 539 C CA . ASP A 1 73 ? -7.219 -3.591 12.661 1.00 97.62 73 ASP A CA 1
ATOM 540 C C . ASP A 1 73 ? -6.182 -3.173 11.627 1.00 97.62 73 ASP A C 1
ATOM 542 O O . ASP A 1 73 ? -5.606 -4.033 10.962 1.00 97.62 73 ASP A O 1
ATOM 546 N N . VAL A 1 74 ? -5.868 -1.876 11.544 1.00 97.81 74 VAL A N 1
ATOM 547 C CA . VAL A 1 74 ? -4.795 -1.383 10.669 1.00 97.81 74 VAL A CA 1
ATOM 548 C C . VAL A 1 74 ? -3.471 -2.046 11.046 1.00 97.81 74 VAL A C 1
ATOM 550 O O . VAL A 1 74 ? -2.836 -2.674 10.199 1.00 97.81 74 VAL A O 1
ATOM 553 N N . ARG A 1 75 ? -3.079 -1.997 12.326 1.00 97.94 75 ARG A N 1
ATOM 554 C CA . ARG A 1 75 ? -1.811 -2.583 12.795 1.00 97.94 75 ARG A CA 1
ATOM 555 C C . ARG A 1 75 ? -1.755 -4.097 12.589 1.00 97.94 75 ARG A C 1
ATOM 557 O O . ARG A 1 75 ? -0.705 -4.616 12.212 1.00 97.94 75 ARG A O 1
ATOM 564 N N . ARG A 1 76 ? -2.872 -4.803 12.792 1.00 98.00 76 ARG A N 1
ATOM 565 C CA . ARG A 1 76 ? -2.996 -6.245 12.532 1.00 98.00 76 ARG A CA 1
ATOM 566 C C . ARG A 1 76 ? -2.823 -6.565 11.050 1.00 98.00 76 ARG A C 1
ATOM 568 O O . ARG A 1 76 ? -2.084 -7.486 10.711 1.00 98.00 76 ARG A O 1
ATOM 575 N N . LEU A 1 77 ? -3.483 -5.817 10.168 1.00 98.12 77 LEU A N 1
ATOM 576 C CA . LEU A 1 77 ? -3.414 -6.035 8.723 1.00 98.12 77 LEU A CA 1
ATOM 577 C C . LEU A 1 77 ? -2.043 -5.686 8.150 1.00 98.12 77 LEU A C 1
ATOM 579 O O . LEU A 1 77 ? -1.584 -6.404 7.269 1.00 98.12 77 LEU A O 1
ATOM 583 N N . MET A 1 78 ? -1.350 -4.671 8.679 1.00 98.25 78 MET A N 1
ATOM 584 C CA . MET A 1 78 ? 0.023 -4.342 8.266 1.00 98.25 78 MET A CA 1
ATOM 585 C C . MET A 1 78 ? 0.944 -5.567 8.321 1.00 98.25 78 MET A C 1
ATOM 587 O O . MET A 1 78 ? 1.728 -5.779 7.399 1.00 98.25 78 MET A O 1
ATOM 591 N N . GLN A 1 79 ? 0.803 -6.421 9.342 1.00 98.31 79 GLN A N 1
ATOM 592 C CA . GLN A 1 79 ? 1.611 -7.641 9.491 1.00 98.31 79 GLN A CA 1
ATOM 593 C C . GLN A 1 79 ? 1.366 -8.682 8.391 1.00 98.31 79 GLN A C 1
ATOM 595 O O . GLN A 1 79 ? 2.223 -9.521 8.132 1.00 98.31 79 GLN A O 1
ATOM 600 N N . LYS A 1 80 ? 0.212 -8.612 7.723 1.00 98.19 80 LYS A N 1
ATOM 601 C CA . LYS A 1 80 ? -0.190 -9.511 6.636 1.00 98.19 80 LYS A CA 1
ATOM 602 C C . LYS A 1 80 ? 0.159 -8.960 5.253 1.00 98.19 80 LYS A C 1
ATOM 604 O O . LYS A 1 80 ? -0.094 -9.632 4.257 1.00 98.19 80 LYS A O 1
ATOM 609 N N . VAL A 1 81 ? 0.698 -7.738 5.174 1.00 98.38 81 VAL A N 1
ATOM 610 C CA . VAL A 1 81 ? 1.072 -7.125 3.898 1.00 98.38 81 VAL A CA 1
ATOM 611 C C . VAL A 1 81 ? 2.444 -7.620 3.467 1.00 98.38 81 VAL A C 1
ATOM 613 O O . VAL A 1 81 ? 3.429 -7.510 4.201 1.00 98.38 81 VAL A O 1
ATOM 616 N N . GLU A 1 82 ? 2.506 -8.119 2.243 1.00 97.69 82 GLU A N 1
ATOM 617 C CA . GLU A 1 82 ? 3.721 -8.476 1.528 1.00 97.69 82 GLU A CA 1
ATOM 618 C C . GLU A 1 82 ? 3.863 -7.585 0.300 1.00 97.69 82 GLU A C 1
ATOM 620 O O . GLU A 1 82 ? 2.897 -7.324 -0.417 1.00 97.69 82 GLU A O 1
ATOM 625 N N . CYS A 1 83 ? 5.083 -7.123 0.047 1.00 98.00 83 CYS A N 1
ATOM 626 C CA . CYS A 1 83 ? 5.396 -6.323 -1.126 1.00 98.00 83 CYS A CA 1
ATOM 627 C C . CYS A 1 83 ? 6.303 -7.111 -2.064 1.00 98.00 83 CYS A C 1
ATOM 629 O O . CYS A 1 83 ? 7.228 -7.790 -1.616 1.00 98.00 83 CYS A O 1
ATOM 631 N N . TYR A 1 84 ? 6.055 -6.999 -3.362 1.00 97.62 84 TYR A N 1
ATOM 632 C CA . TYR A 1 84 ? 6.899 -7.593 -4.390 1.00 97.62 84 TYR A CA 1
ATOM 633 C C . TYR A 1 84 ? 7.078 -6.627 -5.558 1.00 97.62 84 TYR A C 1
ATOM 635 O O . TYR A 1 84 ? 6.291 -5.702 -5.742 1.00 97.62 84 TYR A O 1
ATOM 643 N N . SER A 1 85 ? 8.112 -6.868 -6.351 1.00 97.75 85 SER A N 1
ATOM 644 C CA . SER A 1 85 ? 8.340 -6.205 -7.634 1.00 97.75 85 SER A CA 1
ATOM 645 C C . SER A 1 85 ? 8.544 -7.276 -8.696 1.00 97.75 85 SER A C 1
ATOM 647 O O . SER A 1 85 ? 8.947 -8.397 -8.369 1.00 97.75 85 SER A O 1
ATOM 649 N N . SER A 1 86 ? 8.246 -6.955 -9.949 1.00 97.31 86 SER A N 1
ATOM 650 C CA . SER A 1 86 ? 8.432 -7.869 -11.073 1.00 97.31 86 SER A CA 1
ATOM 651 C C . SER A 1 86 ? 8.716 -7.083 -12.359 1.00 97.31 86 SER A C 1
ATOM 653 O O . SER A 1 86 ? 8.330 -5.912 -12.430 1.00 97.31 86 SER A O 1
ATOM 655 N N . PRO A 1 87 ? 9.359 -7.694 -13.373 1.00 97.06 87 PRO A N 1
ATOM 656 C CA . PRO A 1 87 ? 9.614 -7.030 -14.652 1.00 97.06 87 PRO A CA 1
ATOM 657 C C . PRO A 1 87 ? 8.344 -6.448 -15.283 1.00 97.06 87 PRO A C 1
ATOM 659 O O . PRO A 1 87 ? 8.350 -5.312 -15.731 1.00 97.06 87 PRO A O 1
ATOM 662 N N . GLU A 1 88 ? 7.212 -7.149 -15.192 1.00 96.44 88 GLU A N 1
ATOM 663 C CA . GLU A 1 88 ? 5.944 -6.719 -15.797 1.00 96.44 88 GLU A CA 1
ATOM 664 C C . GLU A 1 88 ? 5.406 -5.403 -15.201 1.00 96.44 88 GLU A C 1
ATOM 666 O O . GLU A 1 88 ? 4.679 -4.655 -15.867 1.00 96.44 88 GLU A O 1
ATOM 671 N N . LEU A 1 89 ? 5.740 -5.118 -13.934 1.00 96.62 89 LEU A N 1
ATOM 672 C CA . LEU A 1 89 ? 5.432 -3.838 -13.293 1.00 96.62 89 LEU A CA 1
ATOM 673 C C . LEU A 1 89 ? 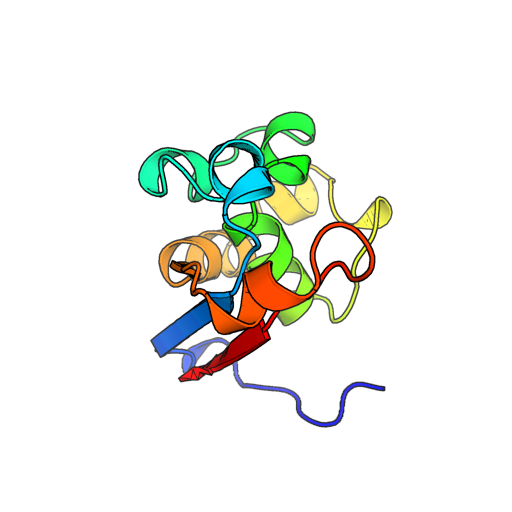6.371 -2.728 -13.781 1.00 96.62 89 LEU A C 1
ATOM 675 O O . LEU A 1 89 ? 5.927 -1.593 -13.944 1.00 96.62 89 LEU A O 1
ATOM 679 N N . ASP A 1 90 ? 7.637 -3.057 -14.037 1.00 97.44 90 ASP A N 1
ATOM 680 C CA . ASP A 1 90 ? 8.684 -2.104 -14.407 1.00 97.44 90 ASP A CA 1
ATOM 681 C C . ASP A 1 90 ? 8.755 -1.821 -15.922 1.00 97.44 90 ASP A C 1
ATOM 683 O O . ASP A 1 90 ? 9.253 -0.765 -16.307 1.00 97.44 90 ASP A O 1
ATOM 687 N N . ASP A 1 91 ? 8.228 -2.700 -16.784 1.00 96.94 91 ASP A N 1
ATOM 688 C CA . ASP A 1 91 ? 8.384 -2.664 -18.253 1.00 96.94 91 ASP A CA 1
ATOM 689 C C . ASP A 1 91 ? 7.973 -1.334 -18.912 1.00 96.94 91 ASP A C 1
ATOM 691 O O . ASP A 1 91 ? 8.460 -0.981 -19.986 1.00 96.94 91 ASP A O 1
ATOM 695 N N . HIS A 1 92 ? 7.068 -0.587 -18.278 1.00 93.56 92 HIS A N 1
ATOM 696 C CA . HIS A 1 92 ? 6.557 0.690 -18.785 1.00 93.56 92 HIS A CA 1
ATOM 697 C C . HIS A 1 92 ? 7.042 1.900 -17.978 1.00 93.56 92 HIS A C 1
ATOM 699 O O . HIS A 1 92 ? 6.657 3.035 -18.266 1.00 93.56 92 HIS A O 1
ATOM 705 N N . TYR A 1 93 ? 7.888 1.693 -16.971 1.00 91.62 93 TYR A N 1
ATOM 706 C CA . TYR A 1 93 ? 8.467 2.778 -16.193 1.00 91.62 93 TYR A CA 1
ATOM 707 C C . TYR A 1 93 ? 9.535 3.524 -17.022 1.00 91.62 93 TYR A C 1
ATOM 709 O O . TYR A 1 93 ? 10.346 2.884 -17.691 1.00 91.62 93 TYR A O 1
ATOM 717 N N . PRO A 1 94 ? 9.594 4.873 -16.997 1.00 94.69 94 PRO A N 1
ATOM 718 C CA . PRO A 1 94 ? 8.830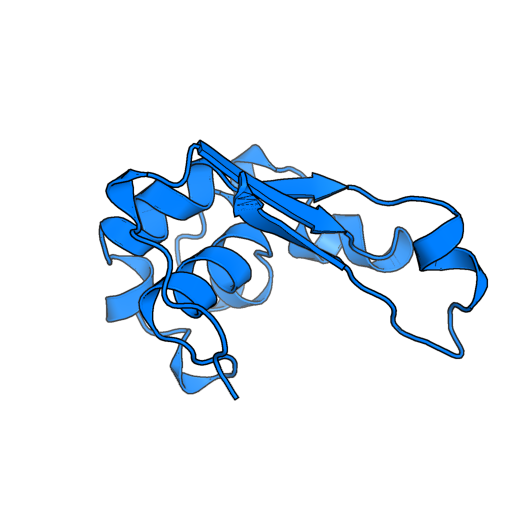 5.803 -16.157 1.00 94.69 94 PRO A CA 1
ATOM 719 C C . PRO A 1 94 ? 7.535 6.351 -16.779 1.00 94.69 94 PRO A C 1
ATOM 721 O O . PRO A 1 94 ? 6.913 7.231 -16.183 1.00 94.69 94 PRO A O 1
ATOM 724 N N . ALA A 1 95 ? 7.131 5.877 -17.961 1.00 96.38 95 ALA A N 1
ATOM 725 C CA . ALA A 1 95 ? 5.927 6.362 -18.638 1.00 96.38 95 ALA A CA 1
ATOM 726 C C . ALA A 1 95 ? 4.637 5.988 -17.885 1.00 96.38 95 ALA A C 1
ATOM 728 O O . ALA A 1 95 ? 3.707 6.790 -17.823 1.00 96.38 95 ALA A O 1
ATOM 729 N N . GLU A 1 96 ? 4.597 4.804 -17.268 1.00 95.44 96 GLU A N 1
ATOM 730 C CA . GLU A 1 96 ? 3.488 4.327 -16.441 1.00 95.44 96 GLU A CA 1
ATOM 731 C C . GLU A 1 96 ? 3.978 3.897 -15.056 1.00 95.44 96 GLU A C 1
ATOM 733 O O . GLU A 1 96 ? 5.011 3.246 -14.911 1.00 95.44 96 GLU A O 1
ATOM 738 N N . TRP A 1 97 ? 3.197 4.233 -14.028 1.00 94.69 97 TRP A N 1
ATOM 739 C CA . TRP A 1 97 ? 3.477 3.866 -12.641 1.00 94.69 97 TRP A CA 1
ATOM 740 C C . TRP A 1 97 ? 2.563 2.721 -12.211 1.00 94.69 97 TRP A C 1
ATOM 742 O O . TRP A 1 97 ? 1.565 2.925 -11.518 1.00 94.69 97 TRP A O 1
ATOM 752 N N . ARG A 1 98 ? 2.859 1.515 -12.700 1.00 96.62 98 ARG A N 1
ATOM 753 C CA . ARG A 1 98 ? 2.024 0.333 -12.463 1.00 96.62 98 ARG A CA 1
ATOM 754 C C . ARG A 1 98 ? 2.130 -0.166 -11.024 1.00 96.62 98 ARG A C 1
ATOM 756 O O . ARG A 1 98 ? 3.162 -0.049 -10.370 1.00 96.62 98 ARG A O 1
ATOM 763 N N . ALA A 1 99 ? 1.038 -0.760 -10.559 1.00 96.38 99 ALA A N 1
ATOM 764 C CA . ALA A 1 99 ? 0.935 -1.421 -9.268 1.00 96.38 99 ALA A CA 1
ATOM 765 C C . ALA A 1 99 ? -0.099 -2.550 -9.348 1.00 96.38 99 ALA A C 1
ATOM 767 O O . ALA A 1 99 ? -0.952 -2.565 -10.239 1.00 96.38 99 ALA A O 1
ATOM 768 N N . SER A 1 100 ? -0.052 -3.475 -8.396 1.00 97.00 100 SER A N 1
ATOM 769 C CA . SER A 1 100 ? -1.075 -4.512 -8.242 1.00 97.00 100 SER A CA 1
ATOM 770 C C . SER A 1 100 ? -1.413 -4.738 -6.771 1.00 97.00 100 SER A C 1
ATOM 772 O O . SER A 1 100 ? -0.599 -4.482 -5.885 1.00 97.00 100 SER A O 1
ATOM 774 N N . ALA A 1 101 ? -2.627 -5.213 -6.502 1.00 96.06 101 ALA A N 1
ATOM 775 C CA . ALA A 1 101 ? -3.066 -5.582 -5.164 1.00 96.06 101 ALA A CA 1
ATOM 776 C C . ALA A 1 101 ? -3.937 -6.837 -5.241 1.00 96.06 101 ALA A C 1
ATOM 778 O O . ALA A 1 101 ? -4.818 -6.937 -6.094 1.00 96.06 101 ALA A O 1
ATOM 779 N N . SER A 1 102 ? -3.693 -7.790 -4.348 1.00 96.06 102 SER A N 1
ATOM 780 C CA . SER A 1 102 ? -4.522 -8.986 -4.194 1.00 96.06 102 SER A CA 1
ATOM 781 C C . SER A 1 102 ? -4.656 -9.352 -2.722 1.00 96.06 102 SER A C 1
ATOM 783 O O . SER A 1 102 ? -3.769 -9.060 -1.919 1.00 96.06 102 SER A O 1
ATOM 785 N N . ILE A 1 103 ? -5.784 -9.963 -2.381 1.00 94.88 103 ILE A N 1
ATOM 786 C CA . ILE A 1 103 ? -6.109 -10.434 -1.036 1.00 94.88 103 ILE A CA 1
ATOM 787 C C . ILE A 1 103 ? -6.326 -11.939 -1.150 1.00 94.88 103 ILE A C 1
ATOM 789 O O . ILE A 1 103 ? -6.985 -12.383 -2.094 1.00 94.88 103 ILE A O 1
ATOM 793 N N . VAL A 1 104 ? -5.751 -12.693 -0.217 1.00 89.50 104 VAL A N 1
ATOM 794 C CA . VAL A 1 104 ? -5.953 -14.139 -0.058 1.00 89.50 104 VAL A CA 1
ATOM 795 C C . VAL A 1 104 ? -6.669 -14.394 1.252 1.00 89.50 104 VAL A C 1
ATOM 797 O O . VAL A 1 104 ? -6.259 -13.768 2.260 1.00 89.50 104 VAL A O 1
#

Secondary structure (DSSP, 8-state):
-------TTS---EEEE--HHHHHHHTSSHHHHTT--SHHHHHT-HHHHHHHHHHHS--SGGG-SHHHHT-HHHHHHHTTEEEE--HHHHTTTTT----EEEE-